Protein AF-A0AAV0F5T8-F1 (afdb_monomer_lite)

Radius of gyration: 36.74 Å; chains: 1; bounding box: 55×34×109 Å

Organism: NCBI:txid186058

pLDDT: mean 75.63, std 12.0, range [38.53, 91.75]

Sequence (121 aa):
MGKWDGLQTIGDLAKTLVQTEWHTTYKLVYRLIQLALVLPVTTATVERSFSTMKFIKNDLRNRMGEEYLTDCLVCYIEKDVFVKIENEVIMRRFQSMAPRRQRLPPLNDSPSFDTLVSNQN

Secondary structure (DSSP, 8-state):
--TTTT--SHHHHHHHHHHTTTTTT-HHHHHHHHHHHHHHHHHHHHHHHHHHHHHHHHHHHHHHHHHHHHHHHHHHHHHHHHTTS-HHHHHHHHHHS-TTSPPPPPGGG---HHHHHGGG-

Structure (mmCIF, N/CA/C/O backbone):
data_AF-A0AAV0F5T8-F1
#
_entry.id   AF-A0AAV0F5T8-F1
#
loop_
_atom_site.group_PDB
_atom_site.id
_atom_site.type_symbol
_atom_site.label_atom_id
_atom_site.label_alt_id
_atom_site.label_comp_id
_atom_site.label_asym_id
_atom_site.label_entity_id
_atom_site.label_seq_id
_atom_site.pdbx_PDB_ins_code
_atom_site.Cartn_x
_atom_site.Cartn_y
_atom_site.Cartn_z
_atom_site.occupancy
_atom_site.B_iso_or_equiv
_atom_site.auth_seq_id
_atom_site.auth_comp_id
_atom_site.auth_asym_id
_atom_site.auth_atom_id
_atom_site.pdbx_PDB_model_num
ATOM 1 N N . MET A 1 1 ? -10.042 6.842 50.443 1.00 41.94 1 MET A N 1
ATOM 2 C CA . MET A 1 1 ? -9.376 7.049 49.140 1.00 41.94 1 MET A CA 1
ATOM 3 C C . MET A 1 1 ? -10.394 6.717 48.058 1.00 41.94 1 MET A C 1
ATOM 5 O O . MET A 1 1 ? -10.908 5.605 48.070 1.00 41.94 1 MET A O 1
ATOM 9 N N . GLY A 1 2 ? -10.828 7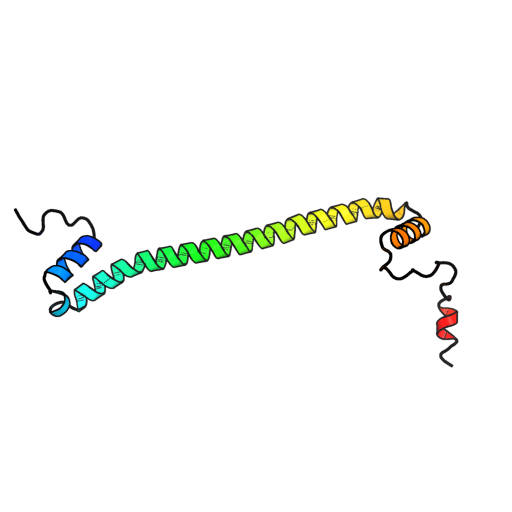.694 47.259 1.00 52.41 2 GLY A N 1
ATOM 10 C CA . GLY A 1 2 ? -11.991 7.542 46.379 1.00 52.41 2 GLY A CA 1
ATOM 11 C C . GLY A 1 2 ? -11.729 6.574 45.225 1.00 52.41 2 GLY A C 1
ATOM 12 O O . GLY A 1 2 ? -10.688 6.648 44.587 1.00 52.41 2 GLY A O 1
ATOM 13 N N . LYS A 1 3 ? -12.701 5.708 44.913 1.00 59.78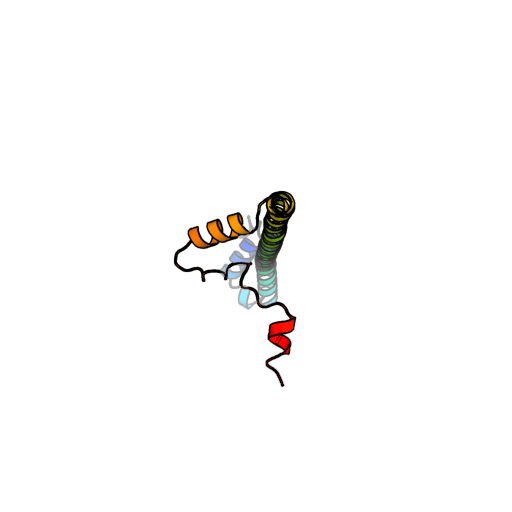 3 LYS A N 1
ATOM 14 C CA . LYS A 1 3 ? -12.690 4.724 43.805 1.00 59.78 3 LYS A CA 1
ATOM 15 C C . LYS A 1 3 ? -12.540 5.351 42.395 1.00 59.78 3 LYS A C 1
ATOM 17 O O . LYS A 1 3 ? -12.581 4.644 41.397 1.00 59.78 3 LYS A O 1
ATOM 22 N N . TRP A 1 4 ? -12.375 6.671 42.325 1.00 60.72 4 TRP A N 1
ATOM 23 C CA . TRP A 1 4 ? -12.403 7.500 41.119 1.00 60.72 4 TRP A CA 1
ATOM 24 C C . TRP A 1 4 ? -11.123 8.329 40.925 1.00 60.72 4 TRP A C 1
ATOM 26 O O . TRP A 1 4 ? -11.018 9.066 39.949 1.00 60.72 4 TRP A O 1
ATOM 36 N N . ASP A 1 5 ? -10.159 8.222 41.842 1.00 55.53 5 ASP A N 1
ATOM 37 C CA . ASP A 1 5 ? -8.922 9.002 41.810 1.00 55.53 5 ASP A CA 1
ATOM 38 C C . ASP A 1 5 ? -7.934 8.341 40.827 1.00 55.53 5 ASP A C 1
ATOM 40 O O . ASP A 1 5 ? -7.239 7.390 41.178 1.00 55.53 5 ASP A O 1
ATOM 44 N N . GLY A 1 6 ? -7.954 8.762 39.552 1.00 65.31 6 GLY A N 1
ATOM 45 C CA . GLY A 1 6 ? -7.000 8.286 38.530 1.00 65.31 6 GLY A CA 1
ATOM 46 C C . GLY A 1 6 ? -7.548 7.934 37.138 1.00 65.31 6 GLY A C 1
ATOM 47 O O . GLY A 1 6 ? -6.809 7.383 36.327 1.00 65.31 6 GLY A O 1
ATOM 48 N N . LEU A 1 7 ? -8.809 8.235 36.818 1.00 67.88 7 LEU A N 1
ATOM 49 C CA . LEU A 1 7 ? -9.391 7.966 35.492 1.00 67.88 7 LEU A CA 1
ATOM 50 C C . LEU A 1 7 ? -8.953 9.019 34.452 1.00 67.88 7 LEU A C 1
ATOM 52 O O . LEU A 1 7 ? -9.667 9.988 34.209 1.00 67.88 7 LEU A O 1
ATOM 56 N N . GLN A 1 8 ? -7.777 8.845 33.844 1.00 76.06 8 GLN A N 1
ATOM 57 C CA . GLN A 1 8 ? -7.235 9.762 32.822 1.00 76.06 8 GLN A CA 1
ATOM 58 C C . GLN A 1 8 ? -7.693 9.407 31.394 1.00 76.06 8 GLN A C 1
ATOM 60 O O . GLN A 1 8 ? -7.718 10.272 30.520 1.00 76.06 8 GLN A O 1
ATOM 65 N N . THR A 1 9 ? -8.087 8.152 31.148 1.00 79.31 9 THR A N 1
ATOM 66 C CA . THR A 1 9 ? -8.397 7.654 29.799 1.00 79.31 9 THR A CA 1
ATOM 67 C C . THR A 1 9 ? -9.841 7.167 29.680 1.00 79.31 9 THR A C 1
ATOM 69 O O . THR A 1 9 ? -10.384 6.538 30.587 1.00 79.31 9 THR A O 1
ATOM 72 N N . ILE A 1 10 ? -10.446 7.342 28.498 1.00 79.69 10 ILE A N 1
ATOM 73 C CA . ILE A 1 10 ? -11.753 6.750 28.145 1.00 79.69 10 ILE A CA 1
ATOM 74 C C . ILE A 1 10 ? -11.759 5.218 28.316 1.00 79.69 10 ILE A C 1
ATOM 76 O O . ILE A 1 10 ? -12.784 4.642 28.680 1.00 79.69 10 ILE A O 1
ATOM 80 N N . GLY A 1 11 ? -10.615 4.553 28.117 1.00 79.31 11 GLY A N 1
ATOM 81 C CA . GLY A 1 11 ? -10.463 3.117 28.378 1.00 79.31 11 GLY A CA 1
ATOM 82 C C . GLY A 1 11 ? -10.580 2.749 29.862 1.00 79.31 11 GLY A C 1
ATOM 83 O O . GLY A 1 11 ? -11.204 1.741 30.197 1.00 79.31 11 GLY A O 1
ATOM 84 N N . ASP A 1 12 ? -10.062 3.589 30.759 1.00 81.25 12 ASP A N 1
ATOM 85 C CA . ASP A 1 12 ? -10.152 3.379 32.209 1.00 81.25 12 ASP A CA 1
ATOM 86 C C . ASP A 1 12 ? -11.595 3.580 32.696 1.00 81.25 12 ASP A C 1
ATOM 88 O O . ASP A 1 12 ? -12.109 2.815 33.519 1.00 81.25 12 ASP A O 1
ATOM 92 N N . LEU A 1 13 ? -12.294 4.560 32.111 1.00 77.44 13 LEU A N 1
ATOM 93 C CA . LEU A 1 13 ? -13.720 4.784 32.344 1.00 77.44 13 LEU A CA 1
ATOM 94 C C . LEU A 1 13 ? -14.555 3.583 31.872 1.00 77.44 13 LEU A C 1
ATOM 96 O O . LEU A 1 13 ? -15.402 3.085 32.610 1.00 77.44 13 LEU A O 1
ATOM 100 N N . ALA A 1 14 ? -14.280 3.053 30.677 1.00 76.44 14 ALA A N 1
ATOM 101 C CA . ALA A 1 14 ? -14.963 1.864 30.169 1.00 76.44 14 ALA A CA 1
ATOM 102 C C . ALA A 1 14 ? -14.771 0.650 31.096 1.00 76.44 14 ALA A C 1
ATOM 104 O O . ALA A 1 14 ? -15.721 -0.079 31.383 1.00 76.44 14 ALA A O 1
ATOM 105 N N . LYS A 1 15 ? -13.549 0.455 31.605 1.00 79.44 15 LYS A N 1
ATOM 106 C CA . LYS A 1 15 ? -13.197 -0.657 32.494 1.00 79.44 15 LYS A CA 1
ATOM 107 C C . LYS A 1 15 ? -13.908 -0.565 33.845 1.00 79.44 15 LYS A C 1
ATOM 109 O O . LYS A 1 15 ? -14.439 -1.566 34.324 1.00 79.44 15 LYS A O 1
ATOM 114 N N . THR A 1 16 ? -13.965 0.628 34.434 1.00 76.81 16 THR A N 1
ATOM 115 C CA . THR A 1 16 ? -14.665 0.855 35.709 1.00 76.81 16 THR A CA 1
ATOM 116 C C . THR A 1 16 ? -16.182 0.693 35.580 1.00 76.81 16 THR A C 1
ATOM 118 O O . THR A 1 16 ? -16.787 0.102 36.470 1.00 76.81 16 THR A O 1
ATOM 121 N N . LEU A 1 17 ? -16.784 1.090 34.451 1.00 75.12 17 LEU A N 1
ATOM 122 C CA . LEU A 1 17 ? -18.212 0.883 34.147 1.00 75.12 17 LEU A CA 1
ATOM 123 C C . LEU A 1 17 ? -18.620 -0.593 34.014 1.00 75.12 17 LEU A C 1
ATOM 125 O O . LEU A 1 17 ? -19.740 -0.963 34.373 1.00 75.12 17 LEU A O 1
ATOM 129 N N . VAL A 1 18 ? -17.729 -1.438 33.488 1.00 75.12 18 VAL A N 1
ATOM 130 C CA . VAL A 1 18 ? -17.952 -2.892 33.415 1.00 75.12 18 VAL A CA 1
ATOM 131 C C . VAL A 1 18 ? -17.852 -3.514 34.808 1.00 75.12 18 VAL A C 1
ATOM 133 O O . VAL A 1 18 ? -18.704 -4.317 35.175 1.00 75.12 18 VAL A O 1
ATOM 136 N N . GLN A 1 19 ? -16.866 -3.093 35.606 1.00 75.44 19 GLN A N 1
ATOM 137 C CA . GLN A 1 19 ? -16.665 -3.578 36.977 1.00 75.44 19 GLN A CA 1
ATOM 138 C C . GLN A 1 19 ? -17.797 -3.198 37.942 1.00 75.44 19 GLN A C 1
ATOM 140 O O . GLN A 1 19 ? -18.002 -3.895 38.931 1.00 75.44 19 GLN A O 1
ATOM 145 N N . THR A 1 20 ? -18.514 -2.098 37.699 1.00 72.06 20 THR A N 1
ATOM 146 C CA . THR A 1 20 ? -19.668 -1.677 38.514 1.00 72.06 20 THR A CA 1
ATOM 147 C C . THR A 1 20 ? -21.013 -2.192 37.997 1.00 72.06 20 THR A C 1
ATOM 149 O O . THR A 1 20 ? -22.043 -1.802 38.535 1.00 72.06 20 THR A O 1
ATOM 152 N N . GLU A 1 21 ? -21.025 -3.044 36.965 1.00 67.06 21 GLU A N 1
ATOM 153 C CA . GLU A 1 21 ? -22.236 -3.583 36.320 1.00 67.06 21 GLU A CA 1
ATOM 154 C C . GLU A 1 21 ? -23.224 -2.519 35.787 1.00 67.06 21 GLU A C 1
ATOM 156 O O . GLU A 1 21 ? -24.384 -2.797 35.487 1.00 67.06 21 GLU A O 1
ATOM 161 N N . TRP A 1 22 ? -22.763 -1.282 35.576 1.00 68.31 22 TRP A N 1
ATOM 162 C CA . TRP A 1 22 ? -23.600 -0.177 35.078 1.00 68.31 22 TRP A CA 1
ATOM 163 C C . TRP A 1 22 ? -23.937 -0.279 33.585 1.00 68.31 22 TRP A C 1
ATOM 165 O O . TRP A 1 22 ? -24.748 0.497 33.072 1.00 68.31 22 TRP A O 1
ATOM 175 N N . HIS A 1 23 ? -23.357 -1.260 32.890 1.00 62.25 23 HIS A N 1
ATOM 176 C CA . HIS A 1 23 ? -23.652 -1.583 31.495 1.00 62.25 23 HIS A CA 1
ATOM 177 C C . HIS A 1 23 ? -25.130 -1.957 31.268 1.00 62.25 23 HIS A C 1
ATOM 179 O O . HIS A 1 23 ? -25.656 -1.753 30.172 1.00 62.25 23 HIS A O 1
ATOM 185 N N . THR A 1 24 ? -25.820 -2.454 32.300 1.00 62.09 24 THR A N 1
ATOM 186 C CA . THR A 1 24 ? -27.229 -2.876 32.228 1.00 62.09 24 THR A CA 1
ATOM 187 C C . THR A 1 24 ? -28.195 -1.707 32.429 1.00 62.09 24 THR A C 1
ATOM 189 O O . THR A 1 24 ? -29.202 -1.621 31.724 1.00 62.09 24 THR A O 1
ATOM 192 N N . THR A 1 25 ? -27.859 -0.781 33.334 1.00 65.94 25 THR A N 1
ATOM 193 C CA . THR A 1 25 ? -28.673 0.400 33.677 1.00 65.94 25 THR A CA 1
ATOM 194 C C . THR A 1 25 ? -28.509 1.531 32.658 1.00 65.94 25 THR A C 1
ATOM 196 O O . THR A 1 25 ? -29.483 2.188 32.302 1.00 65.94 25 THR A O 1
ATOM 199 N N . TYR A 1 26 ? -27.299 1.725 32.118 1.00 69.81 26 TYR A N 1
ATOM 200 C CA . TYR A 1 26 ? -26.975 2.812 31.186 1.00 69.81 26 TYR A CA 1
ATOM 201 C C . TYR A 1 26 ? -26.439 2.292 29.849 1.00 69.81 26 TYR A C 1
ATOM 203 O O . TYR A 1 26 ? -25.361 2.677 29.387 1.00 69.81 26 TYR A O 1
ATOM 211 N N . LYS A 1 27 ? -27.233 1.447 29.179 1.00 77.31 27 LYS A N 1
ATOM 212 C CA . LYS A 1 27 ? -26.905 0.884 27.855 1.00 77.31 27 LYS A CA 1
ATOM 213 C C . LYS A 1 27 ? -26.488 1.946 26.830 1.00 77.31 27 LYS A C 1
ATOM 215 O O . LYS A 1 27 ? -25.599 1.698 26.020 1.00 77.31 27 LYS A O 1
ATOM 220 N N . LEU A 1 28 ? -27.106 3.131 26.868 1.00 79.75 28 LEU A N 1
ATOM 221 C CA . LEU A 1 28 ? -26.809 4.227 25.938 1.00 79.75 28 LEU A CA 1
ATOM 222 C C . LEU A 1 28 ? -25.397 4.804 26.148 1.00 79.75 28 LEU A C 1
ATOM 224 O O . LEU A 1 28 ? -24.662 5.005 25.184 1.00 79.75 28 LEU A O 1
ATOM 228 N N . VAL A 1 29 ? -25.001 5.011 27.407 1.00 81.38 29 VAL A N 1
ATOM 229 C CA . VAL A 1 29 ? -23.679 5.546 27.779 1.00 81.38 29 VAL A CA 1
ATOM 230 C C . VAL A 1 29 ? -22.588 4.531 27.456 1.00 81.38 29 VAL A C 1
ATOM 232 O O . VAL A 1 29 ? -21.570 4.881 26.864 1.00 81.38 29 VAL A O 1
ATOM 235 N N . TYR A 1 30 ? -22.832 3.254 27.759 1.00 81.12 30 TYR A N 1
ATOM 236 C CA . TYR A 1 30 ? -21.914 2.174 27.409 1.00 81.12 30 TYR A CA 1
ATOM 237 C C . TYR A 1 30 ? -21.677 2.096 25.893 1.00 81.12 30 TYR A C 1
ATOM 239 O O . TYR A 1 30 ? -20.536 2.009 25.442 1.00 81.12 30 TYR A O 1
ATOM 247 N N . ARG A 1 31 ? -22.743 2.221 25.093 1.00 83.12 31 ARG A N 1
ATOM 248 C CA . ARG A 1 31 ? -22.655 2.203 23.628 1.00 83.12 31 ARG A CA 1
ATOM 249 C C . ARG A 1 31 ? -21.889 3.404 23.071 1.00 83.12 31 ARG A C 1
ATOM 251 O O . ARG A 1 31 ? -21.120 3.235 22.131 1.00 83.12 31 ARG A O 1
ATOM 258 N N . LEU A 1 32 ? -22.053 4.591 23.659 1.00 86.00 32 LEU A N 1
ATOM 259 C CA . LEU A 1 32 ? -21.281 5.783 23.288 1.00 86.00 32 LEU A CA 1
ATOM 260 C C . LEU A 1 32 ? -19.785 5.600 23.558 1.00 86.00 32 LEU A C 1
ATOM 262 O O . LEU A 1 32 ? -18.974 5.885 22.683 1.00 86.00 32 LEU A O 1
ATOM 266 N N . ILE A 1 33 ? -19.418 5.071 24.728 1.00 85.00 33 ILE A N 1
ATOM 267 C CA . ILE A 1 33 ? -18.017 4.800 25.085 1.00 85.00 33 ILE A CA 1
ATOM 268 C C . ILE A 1 33 ? -17.421 3.730 24.164 1.00 85.00 33 ILE A C 1
ATOM 270 O O . ILE A 1 33 ? -16.299 3.876 23.687 1.00 85.00 33 ILE A O 1
ATOM 274 N N . GLN A 1 34 ? -18.185 2.681 23.858 1.00 85.25 34 GLN A N 1
ATOM 275 C CA . GLN A 1 34 ? -17.763 1.639 22.928 1.00 85.25 34 GLN A CA 1
ATOM 276 C C . GLN A 1 34 ? -17.512 2.204 21.524 1.00 85.25 34 GLN A C 1
ATOM 278 O O . GLN A 1 34 ? -16.481 1.908 20.927 1.00 85.25 34 GLN A O 1
ATOM 283 N N . LEU A 1 35 ? -18.407 3.050 21.008 1.00 87.75 35 LEU A N 1
ATOM 284 C CA . LEU A 1 35 ? -18.203 3.721 19.723 1.00 87.75 35 LEU A CA 1
ATOM 285 C C . LEU A 1 35 ? -16.996 4.664 19.769 1.00 87.75 35 LEU A C 1
ATOM 287 O O . LEU A 1 35 ? -16.176 4.626 18.860 1.00 87.75 35 LEU A O 1
ATOM 291 N N . ALA A 1 36 ? -16.831 5.442 20.839 1.00 87.75 36 ALA A N 1
ATOM 292 C CA . ALA A 1 36 ? -15.688 6.336 21.020 1.00 87.75 36 ALA A CA 1
ATOM 293 C C . ALA A 1 36 ? -14.341 5.594 21.099 1.00 87.75 36 ALA A C 1
ATOM 295 O O . ALA A 1 36 ? -13.325 6.161 20.716 1.00 87.75 36 ALA A O 1
ATOM 296 N N . LEU A 1 37 ? -14.322 4.338 21.559 1.00 84.19 37 LEU A N 1
ATOM 297 C CA . LEU A 1 37 ? -13.138 3.470 21.548 1.00 84.19 37 LEU A CA 1
ATOM 298 C C . LEU A 1 37 ? -12.915 2.789 20.191 1.00 84.19 37 LEU A C 1
ATOM 300 O O . LEU A 1 37 ? -11.778 2.655 19.746 1.00 84.19 37 LEU A O 1
ATOM 304 N N . VAL A 1 38 ? -13.986 2.367 19.518 1.00 89.31 38 VAL A N 1
ATOM 305 C CA . VAL A 1 38 ? -13.910 1.703 18.208 1.00 89.31 38 VAL A CA 1
ATOM 306 C C . VAL A 1 38 ? -13.523 2.692 17.112 1.00 89.31 38 VAL A C 1
ATOM 308 O O . VAL A 1 38 ? -12.729 2.342 16.245 1.00 89.31 38 VAL A O 1
ATOM 311 N N . LEU A 1 39 ? -14.013 3.931 17.164 1.00 86.81 39 LEU A N 1
ATOM 312 C CA . LEU A 1 39 ? -13.703 4.979 16.191 1.00 86.81 39 LEU A CA 1
ATOM 313 C C . LEU A 1 39 ? -12.190 5.163 15.967 1.00 86.81 39 LEU A C 1
ATOM 315 O O . LEU A 1 39 ? -11.752 4.908 14.850 1.00 86.81 39 LEU A O 1
ATOM 319 N N . PRO A 1 40 ? -11.355 5.494 16.970 1.00 82.50 40 PRO A N 1
ATOM 320 C CA . PRO A 1 40 ? -9.919 5.679 16.760 1.00 82.50 40 PRO A CA 1
ATOM 321 C C . PRO A 1 40 ? -9.213 4.399 16.292 1.00 82.50 40 PRO A C 1
ATOM 323 O O . PRO A 1 40 ? -8.306 4.475 15.467 1.00 82.50 40 PRO A O 1
ATOM 326 N N . VAL A 1 41 ? -9.652 3.218 16.744 1.00 81.38 41 VAL A N 1
ATOM 327 C CA . VAL A 1 41 ? -9.098 1.928 16.294 1.00 81.38 41 VAL A CA 1
ATOM 328 C C . VAL A 1 41 ? -9.422 1.671 14.819 1.00 81.38 41 VAL A C 1
ATOM 330 O O . VAL A 1 41 ? -8.549 1.269 14.044 1.00 81.38 41 VAL A O 1
ATOM 333 N N . THR A 1 42 ? -10.661 1.935 14.402 1.00 86.62 42 THR A N 1
ATOM 334 C CA . THR A 1 42 ? -11.087 1.790 13.004 1.00 86.62 42 THR A CA 1
ATOM 335 C C . THR A 1 42 ? -10.427 2.825 12.102 1.00 86.62 42 THR A C 1
ATOM 337 O O . THR A 1 42 ? -9.895 2.445 11.062 1.00 86.62 42 THR A O 1
ATOM 340 N N . THR A 1 43 ? -10.357 4.091 12.521 1.00 89.00 43 THR A N 1
ATOM 341 C CA . THR A 1 43 ? -9.691 5.166 11.775 1.00 89.00 43 THR A CA 1
ATOM 342 C C . THR A 1 43 ? -8.214 4.856 11.563 1.00 89.00 43 THR A C 1
ATOM 344 O O . THR A 1 43 ? -7.765 4.853 10.420 1.00 89.00 43 THR A O 1
ATOM 347 N N . ALA A 1 44 ? -7.476 4.471 12.610 1.00 88.00 44 ALA A N 1
ATOM 348 C CA . ALA A 1 44 ? -6.067 4.099 12.479 1.00 88.00 44 ALA A CA 1
ATOM 349 C C . ALA A 1 44 ? -5.860 2.893 11.542 1.00 88.00 44 ALA A C 1
ATOM 351 O O . ALA A 1 44 ? -4.903 2.850 10.768 1.00 88.00 44 ALA A O 1
ATOM 352 N N . THR A 1 45 ? -6.769 1.912 11.575 1.00 88.81 45 THR A N 1
ATOM 353 C CA . THR A 1 45 ? -6.704 0.738 10.689 1.00 88.81 45 THR A CA 1
ATOM 354 C C . THR A 1 45 ? -6.965 1.117 9.231 1.00 88.81 45 THR A C 1
ATOM 356 O O . THR A 1 45 ? -6.230 0.683 8.341 1.00 88.81 45 THR A O 1
ATOM 359 N N . VAL A 1 46 ? -7.971 1.957 8.972 1.00 89.44 46 VAL A N 1
ATOM 360 C CA . VAL A 1 46 ? -8.294 2.432 7.621 1.00 89.44 46 VAL A CA 1
ATOM 361 C C . VAL A 1 46 ? -7.165 3.306 7.079 1.00 89.44 46 VAL A C 1
ATOM 363 O O . VAL A 1 46 ? -6.697 3.046 5.974 1.00 89.44 46 VAL A O 1
ATOM 366 N N . GLU A 1 47 ? -6.653 4.260 7.856 1.00 88.75 47 GLU A N 1
ATOM 367 C CA . GLU A 1 47 ? -5.514 5.103 7.471 1.00 88.75 47 GLU A CA 1
ATOM 368 C C . GLU A 1 47 ? -4.272 4.273 7.145 1.00 88.75 47 GLU A C 1
ATOM 370 O O . GLU A 1 47 ? -3.638 4.484 6.108 1.00 88.75 47 GLU A O 1
ATOM 375 N N . ARG A 1 48 ? -3.957 3.269 7.975 1.00 90.44 48 ARG A N 1
ATOM 376 C CA . ARG A 1 48 ? -2.845 2.348 7.721 1.00 90.44 48 ARG A CA 1
ATOM 377 C C . ARG A 1 48 ? -3.052 1.568 6.425 1.00 90.44 48 ARG A C 1
ATOM 379 O O . ARG A 1 48 ? -2.144 1.523 5.600 1.00 90.44 48 ARG A O 1
ATOM 386 N N . SER A 1 49 ? -4.241 1.001 6.214 1.00 89.12 49 SER A N 1
ATOM 387 C CA . SER A 1 49 ? -4.559 0.239 4.998 1.00 89.12 49 SER A CA 1
ATOM 388 C C . SER A 1 49 ? -4.512 1.107 3.732 1.00 89.12 49 SER A C 1
ATOM 390 O O . SER A 1 49 ? -3.951 0.699 2.713 1.00 89.12 49 SER A O 1
ATOM 392 N N . PHE A 1 50 ? -5.015 2.341 3.809 1.00 85.94 50 PHE A N 1
ATOM 393 C CA . PHE A 1 50 ? -5.017 3.288 2.701 1.00 85.94 50 PHE A CA 1
ATOM 394 C C . PHE A 1 50 ? -3.609 3.800 2.391 1.00 85.94 50 PHE A C 1
ATOM 396 O O . PHE A 1 50 ? -3.241 3.931 1.224 1.00 85.94 50 PHE A O 1
ATOM 403 N N . SER A 1 51 ? -2.792 4.026 3.422 1.00 88.94 51 SER A N 1
ATOM 404 C CA . SER A 1 51 ? -1.381 4.382 3.278 1.00 88.94 51 SER A CA 1
ATOM 405 C C . SER A 1 51 ? -0.592 3.264 2.596 1.00 88.94 51 SER A C 1
ATOM 407 O O . SER A 1 51 ? 0.087 3.515 1.602 1.00 88.94 51 SER A O 1
ATOM 409 N N . THR A 1 52 ? -0.756 2.012 3.039 1.00 91.75 52 THR A N 1
ATOM 410 C CA . THR A 1 52 ? -0.118 0.851 2.402 1.00 91.75 52 THR A CA 1
ATOM 411 C C . THR A 1 52 ? -0.545 0.703 0.942 1.00 91.75 52 THR A C 1
ATOM 413 O O . THR A 1 52 ? 0.305 0.536 0.073 1.00 91.75 52 THR A O 1
ATOM 416 N N . MET A 1 53 ? -1.837 0.841 0.638 1.00 90.12 53 MET A N 1
ATOM 417 C CA . MET A 1 53 ? -2.335 0.789 -0.740 1.00 90.12 53 MET A CA 1
ATOM 418 C C . MET A 1 53 ? -1.758 1.920 -1.602 1.00 90.12 53 MET A C 1
ATOM 420 O O . MET A 1 53 ? -1.359 1.699 -2.745 1.00 90.12 53 MET A O 1
ATOM 424 N N . LYS A 1 54 ? -1.697 3.142 -1.063 1.00 87.44 54 LYS A N 1
ATOM 425 C CA . LYS A 1 54 ? -1.120 4.297 -1.757 1.00 87.44 54 LYS A CA 1
ATOM 426 C C . LYS A 1 54 ? 0.371 4.093 -2.017 1.00 87.44 54 LYS A C 1
ATOM 428 O O . LYS A 1 54 ? 0.815 4.384 -3.123 1.00 87.44 54 LYS A O 1
ATOM 433 N N . PHE A 1 55 ? 1.109 3.563 -1.044 1.00 87.25 55 PHE A N 1
ATOM 434 C CA . PHE A 1 55 ? 2.525 3.240 -1.177 1.00 87.25 55 PHE A CA 1
ATOM 435 C C . PHE A 1 55 ? 2.756 2.162 -2.236 1.00 87.25 55 PHE A C 1
ATOM 437 O O . PHE A 1 55 ? 3.506 2.410 -3.166 1.00 87.25 55 PHE A O 1
ATOM 444 N N . ILE A 1 56 ? 2.051 1.027 -2.171 1.00 87.25 56 ILE A N 1
ATOM 445 C CA . ILE A 1 56 ? 2.192 -0.063 -3.152 1.00 87.25 56 ILE A CA 1
ATOM 446 C C . ILE A 1 56 ? 1.828 0.419 -4.559 1.00 87.25 56 ILE A C 1
ATOM 448 O O . ILE A 1 56 ? 2.580 0.196 -5.501 1.00 87.25 56 ILE A O 1
ATOM 452 N N . LYS A 1 57 ? 0.695 1.115 -4.719 1.00 82.50 57 LYS A N 1
ATOM 453 C CA . LYS A 1 57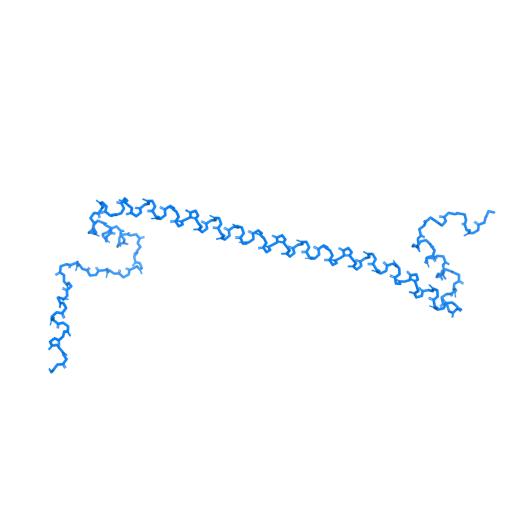 ? 0.258 1.623 -6.027 1.00 82.50 57 LYS A CA 1
ATOM 454 C C . LYS A 1 57 ? 1.249 2.634 -6.605 1.00 82.50 57 LYS A C 1
ATOM 456 O O . LYS A 1 57 ? 1.462 2.650 -7.815 1.00 82.50 57 LYS A O 1
ATOM 461 N N . ASN A 1 58 ? 1.819 3.491 -5.760 1.00 85.12 58 ASN A N 1
ATOM 462 C CA . ASN A 1 58 ? 2.786 4.489 -6.191 1.00 85.12 58 ASN A CA 1
ATOM 463 C C . ASN A 1 58 ? 4.155 3.869 -6.477 1.00 85.12 58 ASN A C 1
ATOM 465 O O . ASN A 1 58 ? 4.720 4.170 -7.513 1.00 85.12 58 ASN A O 1
ATOM 469 N N . ASP A 1 59 ? 4.657 2.985 -5.616 1.00 85.94 59 ASP A N 1
ATOM 470 C CA . ASP A 1 59 ? 5.932 2.282 -5.795 1.00 85.94 59 ASP A CA 1
ATOM 471 C C . ASP A 1 59 ? 5.903 1.395 -7.042 1.00 85.94 59 ASP A C 1
ATOM 473 O O . ASP A 1 59 ? 6.789 1.506 -7.878 1.00 85.94 59 ASP A O 1
ATOM 477 N N . LEU A 1 60 ? 4.838 0.611 -7.248 1.00 78.44 60 LEU A N 1
ATOM 478 C CA . LEU A 1 60 ? 4.705 -0.229 -8.438 1.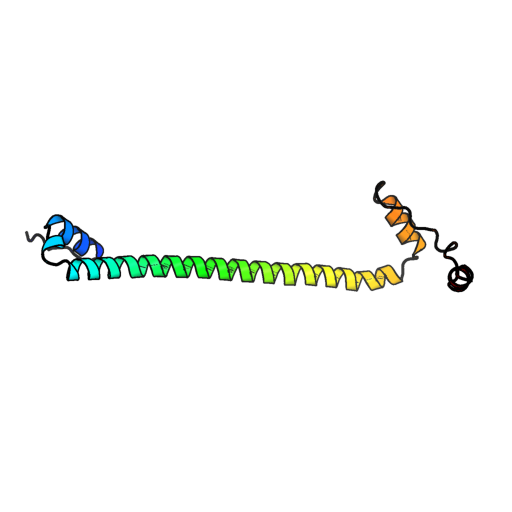00 78.44 60 LEU A CA 1
ATOM 479 C C . LEU A 1 60 ? 4.631 0.610 -9.719 1.00 78.44 60 LEU A C 1
ATOM 481 O O . LEU A 1 60 ? 5.278 0.275 -10.704 1.00 78.44 60 LEU A O 1
ATOM 485 N N . ARG A 1 61 ? 3.875 1.717 -9.715 1.00 80.50 61 ARG A N 1
ATOM 486 C CA . ARG A 1 61 ? 3.782 2.612 -10.879 1.00 80.50 61 ARG A CA 1
ATOM 487 C C . ARG A 1 61 ? 5.075 3.393 -11.113 1.00 80.50 61 ARG A C 1
ATOM 489 O O . ARG A 1 61 ? 5.426 3.619 -12.265 1.00 80.50 61 ARG A O 1
ATOM 496 N N . ASN A 1 62 ? 5.768 3.788 -10.049 1.00 80.94 62 ASN A N 1
ATOM 497 C CA . ASN A 1 62 ? 7.062 4.452 -10.124 1.00 80.94 62 ASN A CA 1
ATOM 498 C C . ASN A 1 62 ? 8.118 3.485 -10.663 1.00 80.94 62 ASN A C 1
ATOM 500 O O . ASN A 1 62 ? 8.778 3.818 -11.625 1.00 80.94 62 ASN A O 1
ATOM 504 N N . ARG A 1 63 ? 8.219 2.257 -10.143 1.00 79.88 63 ARG A N 1
ATOM 505 C CA . ARG A 1 63 ? 9.153 1.238 -10.651 1.00 79.88 63 ARG A CA 1
ATOM 506 C C . ARG A 1 63 ? 8.837 0.810 -12.075 1.00 79.88 63 ARG A C 1
ATOM 508 O O . ARG A 1 63 ? 9.718 0.836 -12.917 1.00 79.88 63 ARG A O 1
ATOM 515 N N . MET A 1 64 ? 7.581 0.468 -12.366 1.00 76.88 64 MET A N 1
ATOM 516 C CA . MET A 1 64 ? 7.177 0.056 -13.711 1.00 76.88 64 MET A CA 1
ATOM 517 C C . MET A 1 64 ? 7.326 1.194 -14.720 1.00 76.88 64 MET A C 1
ATOM 519 O O . MET A 1 64 ? 7.570 0.912 -15.877 1.00 76.88 64 MET A O 1
ATOM 523 N N . GLY A 1 65 ? 7.172 2.460 -14.321 1.00 79.50 65 GLY A N 1
ATOM 524 C CA . GLY A 1 65 ? 7.468 3.602 -15.184 1.00 79.50 65 GLY A CA 1
ATOM 525 C C . GLY A 1 65 ? 8.970 3.812 -15.358 1.00 79.50 65 GLY A C 1
ATOM 526 O O . GLY A 1 65 ? 9.441 3.868 -16.482 1.00 79.50 65 GLY A O 1
ATOM 527 N N . GLU A 1 66 ? 9.721 3.889 -14.263 1.00 81.50 66 GLU A N 1
ATOM 528 C CA . GLU A 1 66 ? 11.150 4.216 -14.255 1.00 81.50 66 GLU A CA 1
ATOM 529 C C . GLU A 1 66 ? 12.021 3.108 -14.860 1.00 81.50 66 GLU A C 1
ATOM 531 O O . GLU A 1 66 ? 12.815 3.394 -15.753 1.00 81.50 66 GLU A O 1
ATOM 536 N N . GLU A 1 67 ? 11.869 1.846 -14.439 1.00 85.81 67 GLU A N 1
ATOM 537 C CA . GLU A 1 67 ? 12.641 0.721 -14.996 1.00 85.81 67 GLU A CA 1
ATOM 538 C C . GLU A 1 67 ? 12.297 0.519 -16.475 1.00 85.81 67 GLU A C 1
ATOM 540 O O . GLU A 1 67 ? 13.188 0.460 -17.3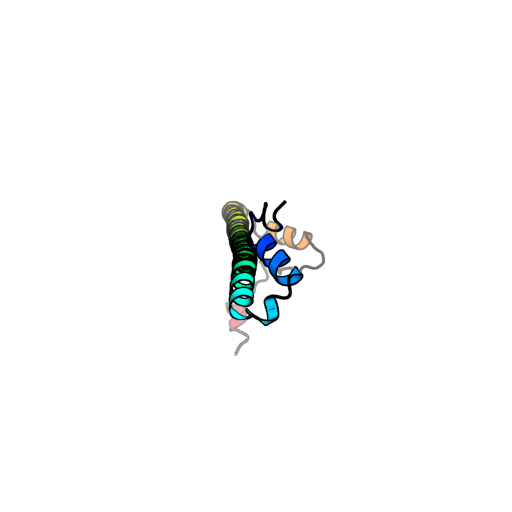15 1.00 85.81 67 GLU A O 1
ATOM 545 N N . TYR A 1 68 ? 11.007 0.531 -16.825 1.00 85.31 68 TYR A N 1
ATOM 546 C CA . TYR A 1 68 ? 10.577 0.382 -18.216 1.00 85.31 68 TYR A CA 1
ATOM 547 C C . TYR A 1 68 ? 11.056 1.530 -19.108 1.00 85.31 68 TYR A C 1
ATOM 549 O O . TYR A 1 68 ? 11.499 1.290 -20.229 1.00 85.31 68 TYR A O 1
ATOM 557 N N . LEU A 1 69 ? 10.973 2.780 -18.640 1.00 84.81 69 LEU A N 1
ATOM 558 C CA . LEU A 1 69 ? 11.480 3.929 -19.391 1.00 84.81 69 LEU A CA 1
ATOM 559 C C . LEU A 1 69 ? 12.999 3.866 -19.530 1.00 84.81 69 LEU A C 1
ATOM 561 O O . LEU A 1 69 ? 13.507 4.177 -20.605 1.00 84.81 69 LEU A O 1
ATOM 565 N N . THR A 1 70 ? 13.709 3.427 -18.489 1.00 88.00 70 THR A N 1
ATOM 566 C CA . THR A 1 70 ? 15.164 3.240 -18.526 1.00 88.00 70 THR A CA 1
ATOM 567 C C . THR A 1 70 ? 15.547 2.179 -19.555 1.00 88.00 70 THR A C 1
ATOM 569 O O . THR A 1 70 ? 16.365 2.452 -20.431 1.00 88.00 70 THR A O 1
ATOM 572 N N . ASP A 1 71 ? 14.896 1.017 -19.534 1.00 88.06 71 ASP A N 1
ATOM 573 C CA . ASP A 1 71 ? 15.142 -0.068 -20.487 1.00 88.06 71 ASP A CA 1
ATOM 574 C C . ASP A 1 71 ? 14.792 0.340 -21.927 1.00 88.06 71 ASP A C 1
ATOM 576 O O . ASP A 1 71 ? 15.537 0.048 -22.868 1.00 88.06 71 ASP A O 1
ATOM 580 N N . CYS A 1 72 ? 13.687 1.073 -22.117 1.00 86.12 72 CYS A N 1
ATOM 581 C CA . CYS A 1 72 ? 13.313 1.614 -23.424 1.00 86.12 72 CYS A CA 1
ATOM 582 C C . CYS A 1 72 ? 14.334 2.639 -23.929 1.00 86.12 72 CYS A C 1
ATOM 584 O O . CYS A 1 72 ? 14.657 2.646 -25.117 1.00 86.12 72 CYS A O 1
ATOM 586 N N . LEU A 1 73 ? 14.844 3.501 -23.046 1.00 87.50 73 LEU A N 1
ATOM 587 C CA . LEU A 1 73 ? 15.842 4.509 -23.387 1.00 87.50 73 LEU A CA 1
ATOM 588 C C . LEU A 1 73 ? 17.169 3.855 -23.784 1.00 87.50 73 LEU A C 1
ATOM 590 O O . LEU A 1 73 ? 17.765 4.255 -24.783 1.00 87.50 73 LEU A O 1
ATOM 594 N N . VAL A 1 74 ? 17.592 2.812 -23.064 1.00 87.94 74 VAL A N 1
ATOM 595 C CA . VAL A 1 74 ? 18.769 2.006 -23.419 1.00 87.94 74 VAL A CA 1
ATOM 596 C C . VAL A 1 74 ? 18.576 1.352 -24.786 1.00 87.94 74 VAL A C 1
ATOM 598 O O . VAL A 1 74 ? 19.409 1.552 -25.666 1.00 87.94 74 VAL A O 1
ATOM 601 N N . CYS A 1 75 ? 17.447 0.676 -25.026 1.00 86.88 75 CYS A N 1
ATOM 602 C CA . CYS A 1 75 ? 17.146 0.090 -26.338 1.00 86.88 75 CYS A CA 1
ATOM 603 C C . CYS A 1 75 ? 17.134 1.136 -27.463 1.00 86.88 75 CYS A C 1
ATOM 605 O O . CYS A 1 75 ? 17.554 0.846 -28.582 1.00 86.88 75 CYS A O 1
ATOM 607 N N . TYR A 1 76 ? 16.651 2.351 -27.190 1.00 85.69 76 TYR A N 1
ATOM 608 C CA . TYR A 1 76 ? 16.611 3.434 -28.169 1.00 85.69 76 TYR A CA 1
ATOM 609 C C . TYR A 1 76 ? 18.011 3.948 -28.526 1.00 85.69 76 TYR A C 1
ATOM 611 O O . TYR A 1 76 ? 18.300 4.159 -29.699 1.00 85.69 76 TYR A O 1
ATOM 619 N N . ILE A 1 77 ? 18.895 4.102 -27.538 1.00 84.62 77 ILE A N 1
ATOM 620 C CA . ILE A 1 77 ? 20.294 4.499 -27.758 1.00 84.62 77 ILE A CA 1
ATOM 621 C C . ILE A 1 77 ? 21.056 3.387 -28.486 1.00 84.62 77 ILE A C 1
ATOM 623 O O . ILE A 1 77 ? 21.803 3.640 -29.432 1.00 84.62 77 ILE A O 1
ATOM 627 N N . GLU A 1 78 ? 20.847 2.137 -28.079 1.00 84.62 78 GLU A N 1
ATOM 628 C CA . GLU A 1 78 ? 21.478 0.984 -28.713 1.00 84.62 78 GLU A CA 1
ATOM 629 C C . GLU A 1 78 ? 20.960 0.748 -30.133 1.00 84.62 78 GLU A C 1
ATOM 631 O O . GLU A 1 78 ? 21.705 0.234 -30.963 1.00 84.62 78 GLU A O 1
ATOM 636 N N . LYS A 1 79 ? 19.733 1.167 -30.472 1.00 82.62 79 LYS A N 1
ATOM 637 C CA . LYS A 1 79 ? 19.194 1.080 -31.838 1.00 82.62 79 LYS A CA 1
ATOM 638 C C . LYS A 1 79 ? 20.124 1.733 -32.863 1.00 82.62 79 LYS A C 1
ATOM 640 O O . LYS A 1 79 ? 20.353 1.145 -33.917 1.00 82.62 79 LYS A O 1
ATOM 645 N N . ASP A 1 80 ? 20.705 2.892 -32.557 1.00 83.00 80 ASP A N 1
ATOM 646 C CA . ASP A 1 80 ? 21.650 3.575 -33.455 1.00 83.00 80 ASP A CA 1
ATOM 647 C C . ASP A 1 80 ? 22.966 2.801 -33.624 1.00 83.00 80 ASP A C 1
ATOM 649 O O . ASP A 1 80 ? 23.646 2.917 -34.647 1.00 83.00 80 ASP A O 1
ATOM 653 N N . VAL A 1 81 ? 23.328 1.986 -32.630 1.00 82.12 81 VAL A N 1
ATOM 654 C CA . VAL A 1 81 ? 24.447 1.042 -32.708 1.00 82.12 81 VAL A CA 1
ATOM 655 C C . VAL A 1 81 ? 24.049 -0.175 -33.545 1.00 82.12 81 VAL A C 1
ATOM 657 O O . VAL A 1 81 ? 24.807 -0.569 -34.427 1.00 82.12 81 VAL A O 1
ATOM 660 N N . PHE A 1 82 ? 22.846 -0.723 -33.350 1.00 75.94 82 PHE A N 1
ATOM 661 C CA . PHE A 1 82 ? 22.323 -1.849 -34.128 1.00 75.94 82 PHE A CA 1
ATOM 662 C C . PHE A 1 82 ? 22.166 -1.526 -35.618 1.00 75.94 82 PHE A C 1
ATOM 664 O O . PHE A 1 82 ? 22.447 -2.389 -36.441 1.00 75.94 82 PHE A O 1
ATOM 671 N N . VAL A 1 83 ? 21.804 -0.291 -35.983 1.00 78.62 83 VAL A N 1
ATOM 672 C CA . VAL A 1 83 ? 21.727 0.158 -37.390 1.00 78.62 83 VAL A CA 1
ATOM 673 C C . VAL A 1 83 ? 23.091 0.105 -38.094 1.00 78.62 83 VAL A C 1
ATOM 675 O O . VAL A 1 83 ? 23.150 -0.065 -39.309 1.00 78.62 83 VAL A O 1
ATOM 678 N N . LYS A 1 84 ? 24.195 0.227 -37.348 1.00 82.69 84 LYS A N 1
ATOM 679 C CA . LYS A 1 84 ? 25.563 0.168 -37.893 1.00 82.69 84 LYS A CA 1
ATOM 680 C C . LYS A 1 84 ? 26.100 -1.258 -38.030 1.00 82.69 84 LYS A C 1
ATOM 682 O O . LYS A 1 84 ? 27.163 -1.442 -38.616 1.00 82.69 84 LYS A O 1
ATOM 687 N N . ILE A 1 85 ? 25.416 -2.249 -37.463 1.00 80.88 85 ILE A N 1
ATOM 688 C CA . ILE A 1 85 ? 25.842 -3.650 -37.475 1.00 80.88 85 ILE A CA 1
ATOM 689 C C . ILE A 1 85 ? 25.128 -4.367 -38.625 1.00 80.88 85 ILE A C 1
ATOM 691 O O . ILE A 1 85 ? 23.921 -4.229 -38.803 1.00 80.88 85 ILE A O 1
ATOM 695 N N . GLU A 1 86 ? 25.858 -5.173 -39.400 1.00 80.94 86 GLU A N 1
ATOM 696 C CA . GLU A 1 86 ? 25.257 -5.996 -40.452 1.00 80.94 86 GLU A CA 1
ATOM 697 C C . GLU A 1 86 ? 24.263 -7.013 -39.873 1.00 80.94 86 GLU A C 1
ATOM 699 O O . GLU A 1 86 ? 24.579 -7.789 -38.961 1.00 80.94 86 GLU A O 1
ATOM 704 N N . ASN A 1 87 ? 23.068 -7.066 -40.467 1.00 77.06 87 ASN A N 1
ATOM 705 C CA . ASN A 1 87 ? 21.989 -7.976 -40.068 1.00 77.06 87 ASN A CA 1
ATOM 706 C C . ASN A 1 87 ? 22.424 -9.450 -40.048 1.00 77.06 87 ASN A C 1
ATOM 708 O O . ASN A 1 87 ? 21.942 -10.226 -39.223 1.00 77.06 87 ASN A O 1
ATOM 712 N N . GLU A 1 88 ? 23.373 -9.843 -40.902 1.00 77.62 88 GLU A N 1
ATOM 713 C CA . GLU A 1 88 ? 23.914 -11.203 -40.920 1.00 77.62 88 GLU A CA 1
ATOM 714 C C . GLU A 1 88 ? 24.659 -11.577 -39.634 1.00 77.62 88 GLU A C 1
ATOM 716 O O . GLU A 1 88 ? 24.566 -12.716 -39.164 1.00 77.62 88 GLU A O 1
ATOM 721 N N . VAL A 1 89 ? 25.387 -10.626 -39.041 1.00 80.31 89 VAL A N 1
ATOM 722 C CA . VAL A 1 89 ? 26.134 -10.830 -37.794 1.00 80.31 89 VAL A CA 1
ATOM 723 C C . VAL A 1 89 ? 25.161 -10.960 -36.624 1.00 80.31 89 VAL A C 1
ATOM 725 O O . VAL A 1 89 ? 25.314 -11.855 -35.787 1.00 80.31 89 VAL A O 1
ATOM 728 N N . ILE A 1 90 ? 24.111 -10.133 -36.607 1.00 79.44 90 ILE A N 1
ATOM 729 C CA . ILE A 1 90 ? 23.028 -10.193 -35.614 1.00 79.44 90 ILE A CA 1
ATOM 730 C C . ILE A 1 90 ? 22.294 -11.537 -35.717 1.00 79.44 90 ILE A C 1
ATOM 732 O O . ILE A 1 90 ? 22.090 -12.210 -34.706 1.00 79.44 90 ILE A O 1
ATOM 736 N N . MET A 1 91 ? 21.966 -11.973 -36.936 1.00 76.44 91 MET A N 1
ATOM 737 C CA . MET A 1 91 ? 21.291 -13.244 -37.204 1.00 76.44 91 MET A CA 1
ATOM 738 C C . MET A 1 91 ? 22.138 -14.443 -36.761 1.00 76.44 91 MET A C 1
ATOM 740 O O . MET A 1 91 ? 21.640 -15.313 -36.040 1.00 76.44 91 MET A O 1
ATOM 744 N N . ARG A 1 92 ? 23.431 -14.478 -37.112 1.00 79.25 92 ARG A N 1
ATOM 745 C CA . ARG A 1 92 ? 24.350 -15.538 -36.662 1.00 79.25 92 ARG A CA 1
ATOM 746 C C . ARG A 1 92 ? 24.494 -15.560 -35.141 1.00 79.25 92 ARG A C 1
ATOM 748 O O . ARG A 1 92 ? 24.431 -16.631 -34.534 1.00 79.25 92 ARG A O 1
ATOM 755 N N . ARG A 1 93 ? 24.624 -14.392 -34.503 1.00 80.94 93 ARG A N 1
ATOM 756 C CA . ARG A 1 93 ? 24.703 -14.283 -33.040 1.00 80.94 93 ARG A CA 1
ATOM 757 C C . ARG A 1 93 ? 23.415 -14.766 -32.373 1.00 80.94 93 ARG A C 1
ATOM 759 O O . ARG A 1 93 ? 23.493 -15.544 -31.425 1.00 80.94 93 ARG A O 1
ATOM 766 N N . PHE A 1 94 ? 22.249 -14.384 -32.888 1.00 75.62 94 PHE A N 1
ATOM 767 C CA . PHE A 1 94 ? 20.945 -14.815 -32.380 1.00 75.62 94 PHE A CA 1
ATOM 768 C C . PHE A 1 94 ? 20.761 -16.334 -32.455 1.00 75.62 94 PHE A C 1
ATOM 770 O O . PHE A 1 94 ? 20.342 -16.949 -31.473 1.00 75.62 94 PHE A O 1
ATOM 777 N N . GLN A 1 95 ? 21.150 -16.944 -33.577 1.00 77.00 95 GLN A N 1
ATOM 778 C CA . GLN A 1 95 ? 21.124 -18.398 -33.757 1.00 77.00 95 GLN A CA 1
ATOM 779 C C . GLN A 1 95 ? 22.115 -19.128 -32.828 1.00 77.00 95 GLN A C 1
ATOM 781 O O . GLN A 1 95 ? 21.859 -20.263 -32.435 1.00 77.00 95 GLN A O 1
ATOM 786 N N . SER A 1 96 ? 23.216 -18.476 -32.431 1.00 78.19 96 SER A N 1
ATOM 787 C CA . SER A 1 96 ? 24.209 -19.038 -31.499 1.00 78.19 96 SER A CA 1
ATOM 788 C C . SER A 1 96 ? 23.827 -18.941 -30.013 1.00 78.19 96 SER A C 1
ATOM 790 O O . SER A 1 96 ? 24.388 -19.666 -29.197 1.00 78.19 96 SER A O 1
ATOM 792 N N . MET A 1 97 ? 22.881 -18.067 -29.636 1.00 77.19 97 MET A N 1
ATOM 793 C CA . MET A 1 97 ? 22.575 -17.778 -28.225 1.00 77.19 97 MET A CA 1
ATOM 794 C C . MET A 1 97 ? 21.693 -18.830 -27.534 1.00 77.19 97 MET A C 1
ATOM 796 O O . MET A 1 97 ? 21.695 -18.891 -26.307 1.00 77.19 97 MET A O 1
ATOM 800 N N . ALA A 1 98 ? 20.947 -19.668 -28.263 1.00 66.62 98 ALA A N 1
ATOM 801 C CA . ALA A 1 98 ? 20.221 -20.781 -27.648 1.00 66.62 98 ALA A CA 1
ATOM 802 C C . ALA A 1 98 ? 19.856 -21.887 -28.657 1.00 66.62 98 ALA A C 1
ATOM 804 O O . ALA A 1 98 ? 19.297 -21.576 -29.707 1.00 66.62 98 ALA A O 1
ATOM 805 N N . PRO A 1 99 ? 20.008 -23.183 -28.308 1.00 61.41 99 PRO A N 1
ATOM 806 C CA . PRO A 1 99 ? 19.634 -24.305 -29.180 1.00 61.41 99 PRO A CA 1
ATOM 807 C C . PRO A 1 99 ? 18.114 -24.455 -29.395 1.00 61.41 99 PRO A C 1
ATOM 809 O O . PRO A 1 99 ? 17.686 -25.263 -30.211 1.00 61.41 99 PRO A O 1
ATOM 812 N N . ARG A 1 100 ? 17.288 -23.694 -28.660 1.00 60.06 100 ARG A N 1
ATOM 813 C CA . ARG A 1 100 ? 15.813 -23.747 -28.688 1.00 60.06 100 ARG A CA 1
ATOM 814 C C . ARG A 1 100 ? 15.154 -22.662 -29.550 1.00 60.06 100 ARG A C 1
ATOM 816 O O . ARG A 1 100 ? 13.930 -22.610 -29.609 1.00 60.06 100 ARG A O 1
ATOM 823 N N . ARG A 1 101 ? 15.923 -21.771 -30.182 1.00 62.91 101 ARG A N 1
ATOM 824 C CA . ARG A 1 101 ? 15.373 -20.728 -31.063 1.00 62.91 101 ARG A CA 1
ATOM 825 C C . ARG A 1 101 ? 15.339 -21.243 -32.501 1.00 62.91 101 ARG A C 1
ATOM 827 O O . ARG A 1 101 ? 16.310 -21.834 -32.963 1.00 62.91 101 ARG A O 1
ATOM 834 N N . GLN A 1 102 ? 14.210 -21.055 -33.186 1.00 67.19 102 GLN A N 1
ATOM 835 C CA . GLN A 1 102 ? 14.061 -21.439 -34.592 1.00 67.19 102 GLN A CA 1
ATOM 836 C C . GLN A 1 102 ? 15.157 -20.769 -35.432 1.00 67.19 102 GLN A C 1
ATOM 838 O O . GLN A 1 102 ? 15.488 -19.600 -35.213 1.00 67.19 102 GLN A O 1
ATOM 843 N N . ARG A 1 103 ? 15.744 -21.515 -36.375 1.00 65.19 103 ARG A N 1
ATOM 844 C CA . ARG A 1 103 ? 16.714 -20.938 -37.307 1.00 65.19 103 ARG A CA 1
ATOM 845 C C . ARG A 1 103 ? 15.980 -19.991 -38.246 1.00 65.19 103 ARG A C 1
ATOM 847 O O . ARG A 1 103 ? 15.025 -20.391 -38.902 1.00 65.19 103 ARG A O 1
ATOM 854 N N . LEU A 1 104 ? 16.429 -18.742 -38.271 1.00 67.62 104 LEU A N 1
ATOM 855 C CA . LEU A 1 104 ? 15.925 -17.745 -39.209 1.00 67.62 104 LEU A CA 1
ATOM 856 C C . LEU A 1 104 ? 16.401 -18.101 -40.632 1.00 67.62 104 LEU A C 1
ATOM 858 O O . LEU A 1 104 ? 17.570 -18.482 -40.773 1.00 67.62 104 LEU A O 1
ATOM 862 N N . PRO A 1 105 ? 15.534 -17.998 -41.658 1.00 71.44 105 PRO A N 1
ATOM 863 C CA . PRO A 1 105 ? 15.928 -18.175 -43.053 1.00 71.44 105 PRO A CA 1
ATOM 864 C C . PRO A 1 105 ? 17.045 -17.196 -43.450 1.00 71.44 105 PRO A C 1
ATOM 866 O O . PRO A 1 105 ? 17.057 -16.064 -42.957 1.00 71.44 105 PRO A O 1
ATOM 869 N N . PRO A 1 106 ? 17.983 -17.598 -44.325 1.00 66.88 106 PRO A N 1
ATOM 870 C CA . PRO A 1 106 ? 18.975 -16.680 -44.870 1.00 66.88 106 PRO A CA 1
ATOM 871 C C . PRO A 1 106 ? 18.282 -15.582 -45.688 1.00 66.88 106 PRO A C 1
ATOM 873 O O . PRO A 1 106 ? 17.340 -15.842 -46.433 1.00 66.88 106 PRO A O 1
ATOM 876 N N . LEU A 1 107 ? 18.763 -14.342 -45.560 1.00 63.22 107 LEU A N 1
ATOM 877 C CA . LEU A 1 107 ? 18.151 -13.166 -46.195 1.00 63.22 107 LEU A CA 1
ATOM 878 C C . LEU A 1 107 ? 18.098 -13.262 -47.735 1.00 63.22 107 LEU A C 1
ATOM 880 O O . LEU A 1 107 ? 17.229 -12.639 -48.338 1.00 63.22 107 LEU A O 1
ATOM 884 N N . ASN A 1 108 ? 18.953 -14.088 -48.351 1.00 61.03 108 ASN A N 1
ATOM 885 C CA . ASN A 1 108 ? 18.986 -14.329 -49.800 1.00 61.03 108 ASN A CA 1
ATOM 886 C C . ASN A 1 108 ? 17.860 -15.232 -50.334 1.00 61.03 108 ASN A C 1
ATOM 888 O O . ASN A 1 108 ? 17.613 -15.203 -51.534 1.00 61.03 108 ASN A O 1
ATOM 892 N N . ASP A 1 109 ? 17.173 -15.997 -49.478 1.00 57.25 109 ASP A N 1
ATOM 893 C CA . ASP A 1 109 ? 16.113 -16.935 -49.893 1.00 57.25 109 ASP A CA 1
ATOM 894 C C . ASP A 1 109 ? 14.700 -16.386 -49.631 1.00 57.25 109 ASP A C 1
ATOM 896 O O . ASP A 1 109 ? 13.715 -17.126 -49.676 1.00 57.25 109 ASP A O 1
ATOM 900 N N . SER A 1 110 ? 14.569 -15.088 -49.337 1.00 55.44 110 SER A N 1
ATOM 901 C CA . SER A 1 110 ? 13.246 -14.468 -49.224 1.00 55.44 110 SER A CA 1
ATOM 902 C C . SER A 1 110 ? 12.616 -14.417 -50.620 1.00 55.44 110 SER A C 1
ATOM 904 O O . SER A 1 110 ? 13.171 -13.738 -51.487 1.00 55.44 110 SER A O 1
ATOM 906 N N . PRO A 1 111 ? 11.483 -15.100 -50.878 1.00 52.72 111 PRO A N 1
ATOM 907 C CA . PRO A 1 111 ? 10.818 -14.978 -52.162 1.00 52.72 111 PRO A CA 1
ATOM 908 C C . PRO A 1 111 ? 10.439 -13.511 -52.350 1.00 52.72 111 PRO A C 1
ATOM 910 O O . PRO A 1 111 ? 9.760 -12.926 -51.501 1.00 52.72 111 PRO A O 1
ATOM 913 N N . SER A 1 112 ? 10.891 -12.914 -53.454 1.00 59.00 112 SER A N 1
ATOM 914 C CA . SER A 1 112 ? 10.410 -11.613 -53.912 1.00 59.00 112 SER A CA 1
ATOM 915 C C . SER A 1 112 ? 8.886 -11.616 -53.828 1.00 59.00 112 SER A C 1
ATOM 917 O O . SER A 1 112 ? 8.268 -12.633 -54.154 1.00 59.00 112 SER A O 1
ATOM 919 N N . PHE A 1 113 ? 8.277 -10.507 -53.404 1.00 53.59 113 PHE A N 1
ATOM 920 C CA . PHE A 1 113 ? 6.820 -10.373 -53.267 1.00 53.59 113 PHE A CA 1
ATOM 921 C C . PHE A 1 113 ? 6.058 -10.898 -54.507 1.00 53.59 113 PHE A C 1
ATOM 923 O O . PHE A 1 113 ? 5.019 -11.542 -54.376 1.00 53.59 113 PHE A O 1
ATOM 930 N N . ASP A 1 114 ? 6.660 -10.763 -55.692 1.00 53.34 114 ASP A N 1
ATOM 931 C CA . ASP A 1 114 ? 6.181 -11.283 -56.980 1.00 53.34 114 ASP A CA 1
ATOM 932 C C . ASP A 1 114 ? 5.974 -12.816 -57.024 1.00 53.34 114 ASP A C 1
ATOM 934 O O . ASP A 1 114 ? 5.067 -13.319 -57.690 1.00 53.34 114 ASP A O 1
ATOM 938 N N . THR A 1 115 ? 6.768 -13.585 -56.276 1.00 57.12 115 THR A N 1
ATOM 939 C CA . THR A 1 115 ? 6.685 -15.058 -56.230 1.00 57.12 115 THR A CA 1
ATOM 940 C C . THR A 1 115 ? 5.513 -15.532 -55.366 1.00 57.12 115 THR A C 1
ATOM 942 O O . THR A 1 115 ? 4.919 -16.570 -55.647 1.00 5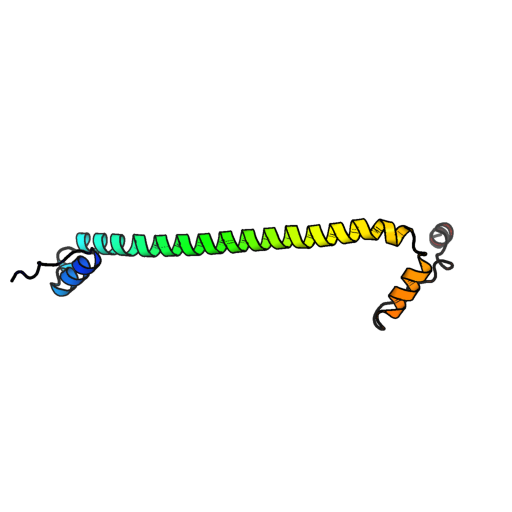7.12 115 THR A O 1
ATOM 945 N N . LEU A 1 116 ? 5.130 -14.763 -54.338 1.00 51.56 116 LEU A N 1
ATOM 946 C CA . LEU A 1 116 ? 3.988 -15.095 -53.476 1.00 51.56 116 LEU A CA 1
ATOM 947 C C . LEU A 1 116 ? 2.636 -14.764 -54.125 1.00 51.56 116 LEU A C 1
ATOM 949 O O . LEU A 1 116 ? 1.639 -15.404 -53.804 1.00 51.56 116 LEU A O 1
ATOM 953 N N . VAL A 1 117 ? 2.606 -13.808 -55.058 1.00 57.53 117 VAL A N 1
ATOM 954 C CA . VAL A 1 117 ? 1.397 -13.438 -55.816 1.00 57.53 117 VAL A CA 1
ATOM 955 C C . VAL A 1 117 ? 1.117 -14.420 -56.962 1.00 57.53 117 VAL A C 1
ATOM 957 O O . VAL A 1 117 ? -0.038 -14.675 -57.290 1.00 57.53 117 VAL A O 1
ATOM 960 N N . SER A 1 118 ? 2.153 -15.041 -57.533 1.00 55.38 118 SER A N 1
ATOM 961 C CA . SER A 1 118 ? 2.018 -15.954 -58.682 1.00 55.38 118 SER A CA 1
ATOM 962 C C . SER A 1 118 ? 1.382 -17.311 -58.342 1.00 55.38 118 SER A C 1
ATOM 964 O O . SER A 1 118 ? 0.960 -18.025 -59.243 1.00 55.38 118 SER A O 1
ATOM 966 N N . ASN A 1 119 ? 1.299 -17.674 -57.058 1.00 53.38 119 ASN A N 1
ATOM 967 C CA . ASN A 1 119 ? 0.800 -18.977 -56.597 1.00 53.38 119 ASN A CA 1
ATOM 968 C C . ASN A 1 119 ? -0.674 -18.937 -56.131 1.00 53.38 119 ASN A C 1
ATOM 970 O O . ASN A 1 119 ? -1.121 -19.822 -55.402 1.00 53.38 119 ASN A O 1
ATOM 974 N N . GLN A 1 120 ? -1.415 -17.887 -56.514 1.00 49.81 120 GLN A N 1
ATOM 975 C CA . GLN A 1 120 ? -2.848 -17.713 -56.234 1.00 49.81 120 GLN A CA 1
ATOM 976 C C . GLN A 1 120 ? -3.746 -17.672 -57.491 1.00 49.81 120 GLN A C 1
ATOM 978 O O . GLN A 1 120 ? -4.906 -17.284 -57.370 1.00 49.81 120 GLN A O 1
ATOM 983 N N . ASN A 1 121 ? -3.254 -18.101 -58.662 1.00 38.53 121 ASN A N 1
ATOM 984 C CA . ASN A 1 121 ? -4.065 -18.280 -59.878 1.00 38.53 121 ASN A CA 1
ATOM 985 C C . ASN A 1 121 ? -4.048 -19.728 -60.369 1.00 38.53 121 ASN A C 1
ATOM 987 O O . ASN A 1 121 ? -2.936 -20.290 -60.478 1.00 38.53 121 ASN A O 1
#

Foldseek 3Di:
DDPPPPCPDLVSVLVVCVVVVCCVVCVPVNVVSVCVVVVVVVVVVVVVVVVVVVCVVCVVCCCCVVVVVVVVVVVVVCVVVVVVDDPVVVLVVVCVPDVPDDRDDDPVPDPDPVVVVVVPD

InterPro domains:
  IPR008906 HAT, C-terminal dimerisation domain [PF05699] (23-80)
  IPR012337 Ribonuclease H-like superfamily [SSF53098] (23-77)
  IPR055298 AtLOH3-like [PTHR11697] (5-104)